Protein AF-A0A9E2G3Q0-F1 (afdb_monomer)

Solvent-accessible surface area (backbone atoms only — not comparable to full-atom values): 6220 Å² total; per-residue (Å²): 138,82,69,98,74,57,78,87,73,59,76,51,72,70,56,53,54,53,48,49,55,47,36,68,29,88,58,84,44,74,43,59,49,95,86,31,49,79,75,45,66,28,56,44,34,56,52,50,50,50,58,64,51,72,45,85,94,62,98,67,79,80,83,87,66,69,40,58,59,70,70,55,87,93,57,78,64,59,68,67,62,40,52,55,48,12,50,52,43,17,50,53,47,46,50,60,63,72,77,109

Radius of gyration: 18.1 Å; Cα contacts (8 Å, |Δi|>4): 81; chains: 1; bounding box: 50×30×45 Å

Foldseek 3Di:
DDDPPPPVPPDPPVVVVVLVCQQPPCDWDFDADQQFHTPDTHPNVVVVQVVVQPDPDDPDHDDDFWFAFDDDPVDDDPPVVRVVRRVVRSVVRVVVVVVD

Mean predicted aligned error: 9.67 Å

Structure (mmCIF, N/CA/C/O backbone):
data_AF-A0A9E2G3Q0-F1
#
_entry.id   AF-A0A9E2G3Q0-F1
#
loop_
_atom_site.group_PDB
_atom_site.id
_atom_site.type_symbol
_atom_site.label_atom_id
_atom_site.label_alt_id
_atom_site.label_comp_id
_atom_site.label_asym_id
_atom_site.label_entity_id
_atom_site.label_seq_id
_atom_site.pdbx_PDB_ins_code
_atom_site.Cartn_x
_atom_site.Cartn_y
_atom_site.Cartn_z
_atom_site.occupancy
_atom_site.B_iso_or_equiv
_atom_site.auth_seq_id
_atom_site.auth_comp_id
_atom_site.auth_asym_id
_atom_site.auth_atom_id
_atom_site.pdbx_PDB_model_num
ATOM 1 N N . MET A 1 1 ? 34.788 -11.915 8.431 1.00 40.12 1 MET A N 1
ATOM 2 C CA . MET A 1 1 ? 34.148 -11.455 9.679 1.00 40.12 1 MET A CA 1
ATOM 3 C C . MET A 1 1 ? 34.536 -9.992 9.845 1.00 40.12 1 MET A C 1
ATOM 5 O O . MET A 1 1 ? 35.652 -9.715 10.252 1.00 40.12 1 MET A O 1
ATOM 9 N N . THR A 1 2 ? 33.717 -9.077 9.329 1.00 46.53 2 THR A N 1
ATOM 10 C CA . THR A 1 2 ? 34.006 -7.634 9.231 1.00 46.53 2 THR A CA 1
ATOM 11 C C . THR A 1 2 ? 33.724 -6.930 10.566 1.00 46.53 2 THR A C 1
ATOM 13 O O . THR A 1 2 ? 32.730 -7.237 11.220 1.00 46.53 2 THR A O 1
ATOM 16 N N . ASP A 1 3 ? 34.628 -6.039 10.993 1.00 44.28 3 ASP A N 1
ATOM 17 C CA . ASP A 1 3 ? 34.585 -5.323 12.281 1.00 44.28 3 ASP A CA 1
ATOM 18 C C . ASP A 1 3 ? 33.399 -4.329 12.322 1.00 44.28 3 ASP A C 1
ATOM 20 O O . ASP A 1 3 ? 33.299 -3.476 11.438 1.00 44.28 3 ASP A O 1
ATOM 24 N N . PRO A 1 4 ? 32.519 -4.375 13.341 1.00 51.75 4 PRO A N 1
ATOM 25 C CA . PRO A 1 4 ? 31.403 -3.435 13.506 1.00 51.75 4 PRO A CA 1
ATOM 26 C C . PRO A 1 4 ? 31.822 -1.974 13.792 1.00 51.75 4 PRO A C 1
ATOM 28 O O . PRO A 1 4 ? 30.956 -1.126 14.007 1.00 51.75 4 PRO A O 1
ATOM 31 N N . ARG A 1 5 ? 33.126 -1.655 13.812 1.00 54.88 5 ARG A N 1
ATOM 32 C CA . ARG A 1 5 ? 33.688 -0.313 14.064 1.00 54.88 5 ARG A CA 1
ATOM 33 C C . ARG A 1 5 ? 34.399 0.311 12.861 1.00 54.88 5 ARG A C 1
ATOM 35 O O . ARG A 1 5 ? 35.094 1.309 13.046 1.00 54.88 5 ARG A O 1
ATOM 42 N N . ASP A 1 6 ? 34.228 -0.227 11.654 1.00 52.88 6 ASP A N 1
ATOM 43 C CA . ASP A 1 6 ? 34.779 0.378 10.436 1.00 52.88 6 ASP A CA 1
ATOM 44 C C . ASP A 1 6 ? 34.232 1.817 10.227 1.00 52.88 6 ASP A C 1
ATOM 46 O O . ASP A 1 6 ? 33.028 2.006 10.012 1.00 52.88 6 ASP A O 1
ATOM 50 N N . PRO A 1 7 ? 35.081 2.864 10.295 1.00 47.91 7 PRO A N 1
ATOM 51 C CA . PRO A 1 7 ? 34.655 4.252 10.140 1.00 47.91 7 PRO A CA 1
ATOM 52 C C . PRO A 1 7 ? 34.225 4.612 8.707 1.00 47.91 7 PRO A C 1
ATOM 54 O O . PRO A 1 7 ? 33.631 5.678 8.526 1.00 47.91 7 PRO A O 1
ATOM 57 N N . SER A 1 8 ? 34.451 3.738 7.717 1.00 54.50 8 SER A N 1
ATOM 58 C CA . SER A 1 8 ? 33.945 3.888 6.342 1.00 54.50 8 SER A CA 1
ATOM 59 C C . SER A 1 8 ? 32.450 3.553 6.193 1.00 54.50 8 SER A C 1
ATOM 61 O O . SER A 1 8 ? 31.836 3.927 5.196 1.00 54.50 8 SER A O 1
ATOM 63 N N . ALA A 1 9 ? 31.827 2.943 7.210 1.00 51.22 9 ALA A N 1
ATOM 64 C CA . ALA A 1 9 ? 30.408 2.569 7.219 1.00 51.22 9 ALA A CA 1
ATOM 65 C C . ALA A 1 9 ? 29.490 3.612 7.887 1.00 51.22 9 AL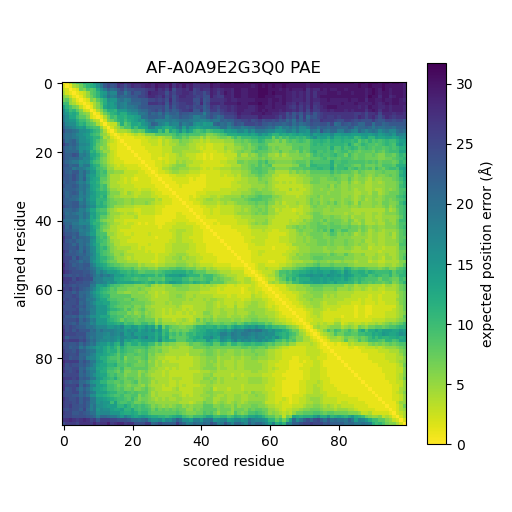A A C 1
ATOM 67 O O . ALA A 1 9 ? 28.338 3.319 8.210 1.00 51.22 9 ALA A O 1
ATOM 68 N N . ARG A 1 10 ? 29.973 4.836 8.140 1.00 49.03 10 ARG A N 1
ATOM 69 C CA . ARG A 1 10 ? 29.125 5.907 8.684 1.00 49.03 10 ARG A CA 1
ATOM 70 C C . ARG A 1 10 ? 28.285 6.494 7.547 1.00 49.03 10 ARG A C 1
ATOM 72 O O . ARG A 1 10 ? 28.863 7.182 6.705 1.00 49.03 10 ARG A O 1
ATOM 79 N N . PRO A 1 11 ? 26.950 6.308 7.516 1.00 51.78 11 PRO A N 1
ATOM 80 C CA . PRO A 1 11 ? 26.126 7.003 6.540 1.00 51.78 11 PRO A CA 1
ATOM 81 C C . PRO A 1 11 ? 26.375 8.507 6.695 1.00 51.78 11 PRO A C 1
ATOM 83 O O . PRO A 1 11 ? 26.325 9.056 7.809 1.00 51.78 11 PRO A O 1
ATOM 86 N N . GLY A 1 12 ? 26.736 9.147 5.579 1.00 51.53 12 GLY A N 1
ATOM 87 C CA . GLY A 1 12 ? 27.049 10.571 5.526 1.00 51.53 12 GLY A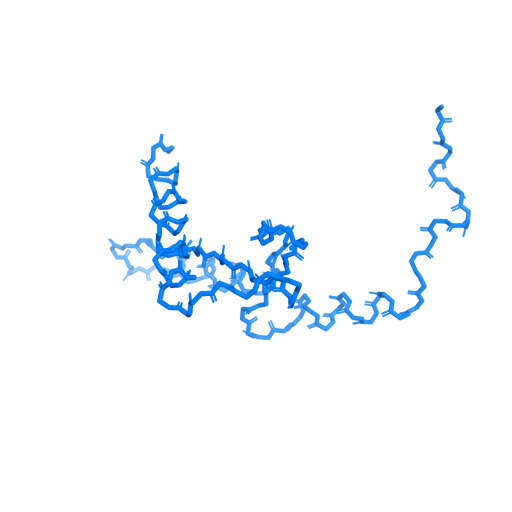 CA 1
ATOM 88 C C . GLY A 1 12 ? 25.926 11.402 6.148 1.00 51.53 12 GLY A C 1
ATOM 89 O O . GLY A 1 12 ? 24.775 10.970 6.209 1.00 51.53 12 GLY A O 1
ATOM 90 N N . LEU A 1 13 ? 26.249 12.605 6.625 1.00 56.44 13 LEU A N 1
ATOM 91 C CA . LEU A 1 13 ? 25.299 13.500 7.304 1.00 56.44 13 LEU A CA 1
ATOM 92 C C . LEU A 1 13 ? 23.985 13.688 6.508 1.00 56.44 13 LEU A C 1
ATOM 94 O O . LEU A 1 13 ? 22.909 13.759 7.095 1.00 56.44 13 LEU A O 1
ATOM 98 N N . SER A 1 14 ? 24.085 13.667 5.173 1.00 60.03 14 SER A N 1
ATOM 99 C CA . SER A 1 14 ? 22.963 13.722 4.226 1.00 60.03 14 SER A CA 1
ATOM 100 C C . SER A 1 14 ? 21.962 12.571 4.402 1.00 60.03 14 SER A C 1
ATOM 102 O O . SER A 1 14 ? 20.756 12.799 4.458 1.00 60.03 14 SER A O 1
ATOM 104 N N . CYS A 1 15 ? 22.444 11.340 4.592 1.00 65.06 15 CYS A N 1
ATOM 105 C CA . CYS A 1 15 ? 21.583 10.182 4.823 1.00 65.06 15 CYS A CA 1
ATOM 106 C C . CYS A 1 15 ? 20.868 10.259 6.178 1.00 65.06 15 CYS A C 1
ATOM 108 O O . CYS A 1 15 ? 19.732 9.812 6.286 1.00 65.06 15 CYS A O 1
ATOM 110 N N . ARG A 1 16 ? 21.493 10.849 7.209 1.00 75.00 16 ARG A N 1
ATOM 111 C CA . ARG A 1 16 ? 20.861 10.974 8.535 1.00 75.00 16 ARG A CA 1
ATOM 112 C C . ARG A 1 16 ? 19.705 11.963 8.536 1.00 75.00 16 ARG A C 1
ATOM 114 O O . ARG A 1 16 ? 18.659 11.651 9.093 1.00 75.00 16 ARG A O 1
ATOM 121 N N . ILE A 1 17 ? 19.886 13.122 7.902 1.00 82.94 17 ILE A N 1
ATOM 122 C CA . ILE A 1 17 ? 18.837 14.146 7.823 1.00 82.94 17 ILE A CA 1
ATOM 123 C C . ILE A 1 17 ? 17.651 13.618 7.012 1.00 82.94 17 ILE A C 1
ATOM 125 O O . ILE A 1 17 ? 16.516 13.710 7.469 1.00 82.94 17 ILE A O 1
ATOM 129 N N . LEU A 1 18 ? 17.905 13.001 5.851 1.00 82.56 18 LEU A N 1
ATOM 130 C CA . LEU A 1 18 ? 16.841 12.406 5.038 1.00 82.56 18 LEU A CA 1
ATOM 131 C C . LEU A 1 18 ? 16.094 11.302 5.790 1.00 82.56 18 LEU A C 1
ATOM 133 O O . LEU A 1 18 ? 14.866 11.284 5.769 1.00 82.56 18 LEU A O 1
ATOM 137 N N . ASN A 1 19 ? 16.813 10.430 6.504 1.00 87.31 19 ASN A N 1
ATOM 138 C CA . ASN A 1 19 ? 16.177 9.392 7.307 1.00 87.31 19 ASN A CA 1
ATOM 139 C C . ASN A 1 19 ? 15.291 9.995 8.404 1.00 87.31 19 ASN A C 1
ATOM 141 O O . ASN A 1 19 ? 14.157 9.572 8.572 1.00 87.31 19 ASN A O 1
ATOM 145 N N . GLN A 1 20 ? 15.762 11.026 9.110 1.00 87.31 20 GLN A N 1
ATOM 146 C CA . GLN A 1 20 ? 14.953 11.704 10.123 1.00 87.31 20 GLN A CA 1
ATOM 147 C C . GLN A 1 20 ? 13.686 12.333 9.522 1.00 87.31 20 GLN A C 1
ATOM 149 O O . GLN A 1 20 ? 12.603 12.147 10.072 1.00 87.31 20 GLN A O 1
ATOM 154 N N . ILE A 1 21 ? 13.803 13.027 8.383 1.00 88.12 21 ILE A N 1
ATOM 155 C CA . ILE A 1 21 ? 12.655 13.637 7.695 1.00 88.12 21 ILE A CA 1
ATOM 156 C C . ILE A 1 21 ? 11.628 12.572 7.312 1.00 88.12 21 ILE A C 1
ATOM 158 O O . ILE A 1 21 ? 10.437 12.791 7.516 1.00 88.12 21 ILE A O 1
ATOM 162 N N . ILE A 1 22 ? 12.073 11.429 6.782 1.00 88.81 22 ILE A N 1
ATOM 163 C CA . ILE A 1 22 ? 11.188 10.314 6.426 1.00 88.81 22 ILE A CA 1
ATOM 164 C C . ILE A 1 22 ? 10.476 9.794 7.677 1.00 88.81 22 ILE A C 1
ATOM 166 O O . ILE A 1 22 ? 9.247 9.720 7.712 1.00 88.81 22 ILE A O 1
ATOM 170 N N . GLU A 1 23 ? 11.240 9.490 8.724 1.00 91.56 23 GLU A N 1
ATOM 171 C CA . GLU A 1 23 ? 10.738 8.850 9.939 1.00 91.56 23 GLU A CA 1
ATOM 172 C C . GLU A 1 23 ? 9.768 9.729 10.732 1.00 91.56 23 GLU A C 1
ATOM 174 O O . GLU A 1 23 ? 8.814 9.224 11.328 1.00 91.56 23 GLU A O 1
ATOM 179 N N . GLU A 1 24 ? 9.985 11.043 10.734 1.00 88.88 24 GLU A N 1
ATOM 180 C CA . GLU A 1 24 ? 9.162 12.012 11.459 1.00 88.88 24 GLU A CA 1
ATOM 181 C C . GLU A 1 24 ? 8.021 12.592 10.612 1.00 88.88 24 GLU A C 1
ATOM 183 O O . GLU A 1 24 ? 7.198 13.344 11.147 1.00 88.88 24 GLU A O 1
ATOM 188 N N . ASN A 1 25 ? 7.924 12.223 9.328 1.00 88.56 25 ASN A N 1
ATOM 189 C CA . ASN A 1 25 ? 6.898 12.747 8.435 1.00 88.56 25 ASN A CA 1
ATOM 190 C C . ASN A 1 25 ? 5.487 12.333 8.900 1.00 88.56 25 ASN A C 1
ATOM 192 O O . ASN A 1 25 ? 5.255 11.157 9.195 1.00 88.56 25 ASN A O 1
ATOM 196 N N . PRO A 1 26 ? 4.525 13.268 9.008 1.00 86.69 26 PRO A N 1
ATOM 197 C CA . PRO A 1 26 ? 3.147 12.929 9.363 1.00 86.69 26 PRO A CA 1
ATOM 198 C C . PRO A 1 26 ? 2.410 12.123 8.281 1.00 86.69 26 PRO A C 1
ATOM 200 O O . PRO A 1 26 ? 1.411 11.475 8.600 1.00 86.69 26 PRO A O 1
ATOM 203 N N . GLU A 1 27 ? 2.874 12.161 7.034 1.00 87.62 27 GLU A N 1
ATOM 204 C CA . GLU A 1 27 ? 2.335 11.398 5.911 1.00 87.62 27 GLU A CA 1
ATOM 205 C C . GLU A 1 27 ? 2.924 9.981 5.857 1.00 87.62 27 GLU A C 1
ATOM 207 O O . GLU A 1 27 ? 3.976 9.685 6.431 1.00 87.62 27 GLU A O 1
ATOM 212 N N . CYS A 1 28 ? 2.219 9.086 5.162 1.00 89.12 28 CYS A N 1
ATOM 213 C CA . CYS A 1 28 ? 2.718 7.745 4.880 1.00 89.12 28 CYS A CA 1
ATOM 214 C C . CYS A 1 28 ? 3.785 7.834 3.790 1.00 89.12 28 CYS A C 1
ATOM 216 O O . CYS A 1 28 ? 3.459 8.057 2.623 1.00 89.12 28 CYS A O 1
ATOM 218 N N . ILE A 1 29 ? 5.045 7.638 4.169 1.00 90.44 29 ILE A N 1
ATOM 219 C CA . ILE A 1 29 ? 6.152 7.521 3.226 1.00 90.44 29 ILE A CA 1
ATOM 220 C C . ILE A 1 29 ? 6.500 6.050 3.083 1.00 90.44 29 ILE A C 1
ATOM 222 O O . ILE A 1 29 ? 6.776 5.356 4.064 1.00 90.44 29 ILE A O 1
ATOM 226 N N . VAL A 1 30 ? 6.521 5.598 1.834 1.00 90.81 30 VAL A N 1
ATOM 227 C CA . VAL A 1 30 ? 6.906 4.243 1.459 1.00 90.81 30 VAL A CA 1
ATOM 228 C C . VAL A 1 30 ? 8.149 4.329 0.592 1.00 90.81 30 VAL A C 1
ATOM 230 O O . VAL A 1 30 ? 8.154 5.025 -0.421 1.00 90.81 30 VAL A O 1
ATOM 233 N N . VAL A 1 31 ? 9.200 3.620 0.988 1.00 89.44 31 VAL A N 1
ATOM 234 C CA . VAL A 1 31 ? 10.424 3.493 0.196 1.00 89.44 31 VAL A CA 1
ATOM 235 C C . VAL A 1 31 ? 10.406 2.137 -0.485 1.00 89.44 31 VAL A C 1
ATOM 237 O O . VAL A 1 31 ? 10.125 1.113 0.150 1.00 89.44 31 VAL A O 1
ATOM 240 N N . THR A 1 32 ? 10.724 2.130 -1.775 1.00 89.25 32 THR A N 1
ATOM 241 C CA . THR A 1 32 ? 10.816 0.913 -2.575 1.00 89.25 32 THR A CA 1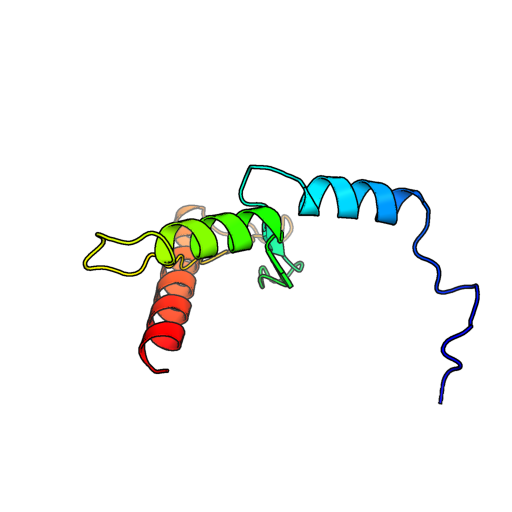
ATOM 242 C C . THR A 1 32 ? 12.220 0.708 -3.110 1.00 89.25 32 THR A C 1
ATOM 244 O O . THR A 1 32 ? 12.977 1.661 -3.290 1.00 89.25 32 THR A O 1
ATOM 247 N N . ASP A 1 33 ? 12.555 -0.543 -3.401 1.00 86.56 33 ASP A N 1
ATOM 248 C CA . ASP A 1 33 ? 13.667 -0.846 -4.295 1.00 86.56 33 ASP A CA 1
ATOM 249 C C . ASP A 1 33 ? 13.277 -0.570 -5.771 1.00 86.56 33 ASP A C 1
ATOM 251 O O . ASP A 1 33 ? 12.106 -0.298 -6.072 1.00 86.56 33 ASP A O 1
ATOM 255 N N . PRO A 1 34 ? 14.230 -0.639 -6.720 1.00 83.81 34 PRO A N 1
ATOM 256 C CA . PRO A 1 34 ? 13.939 -0.480 -8.148 1.00 83.81 34 PRO A CA 1
ATOM 257 C C . PRO A 1 34 ? 12.996 -1.542 -8.740 1.00 83.81 34 PRO A C 1
ATOM 259 O O . PRO A 1 34 ? 12.390 -1.301 -9.781 1.00 83.81 34 PRO A O 1
ATOM 262 N N . ALA A 1 35 ? 12.848 -2.705 -8.096 1.00 81.69 35 ALA A N 1
ATOM 263 C CA . ALA A 1 35 ? 11.894 -3.740 -8.500 1.00 81.69 35 ALA A CA 1
ATOM 264 C C . ALA A 1 35 ? 10.455 -3.443 -8.013 1.00 81.69 35 ALA A C 1
ATOM 266 O O . ALA A 1 35 ? 9.501 -4.154 -8.364 1.00 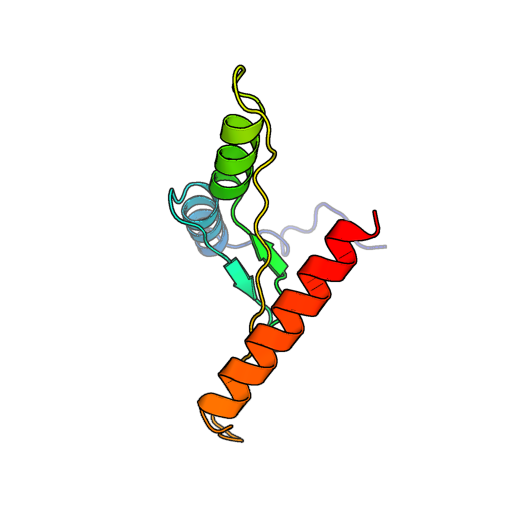81.69 35 ALA A O 1
ATOM 267 N N . GLY A 1 36 ? 10.280 -2.379 -7.222 1.00 80.94 36 GLY A N 1
ATOM 268 C CA . GLY A 1 36 ? 9.008 -1.959 -6.647 1.00 80.94 36 GLY A CA 1
ATOM 269 C C . GLY A 1 36 ? 8.626 -2.717 -5.377 1.00 80.94 36 GLY A C 1
ATOM 270 O O . GLY A 1 36 ? 7.468 -2.642 -4.959 1.00 80.94 36 GLY A O 1
ATOM 271 N N . ALA A 1 37 ? 9.551 -3.458 -4.760 1.00 83.38 37 ALA A N 1
ATOM 272 C CA . ALA A 1 37 ? 9.318 -4.059 -3.455 1.00 83.38 37 ALA A CA 1
ATOM 273 C C . ALA A 1 37 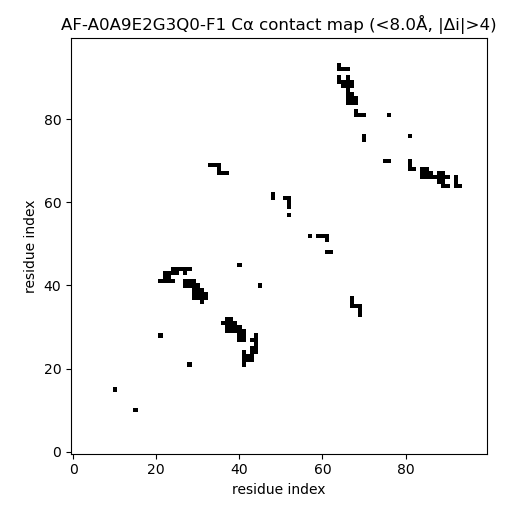? 9.398 -2.981 -2.370 1.00 83.38 37 ALA A C 1
ATOM 275 O O . ALA A 1 37 ? 10.324 -2.172 -2.351 1.00 83.38 37 ALA A O 1
ATOM 276 N N . ILE A 1 38 ? 8.430 -2.975 -1.452 1.00 86.94 38 ILE A N 1
ATOM 277 C CA . ILE A 1 38 ? 8.448 -2.079 -0.291 1.00 86.94 38 ILE A CA 1
ATOM 278 C C . ILE A 1 38 ? 9.567 -2.531 0.644 1.00 86.94 38 ILE A C 1
ATOM 280 O O . ILE A 1 38 ? 9.510 -3.636 1.182 1.00 86.94 38 IL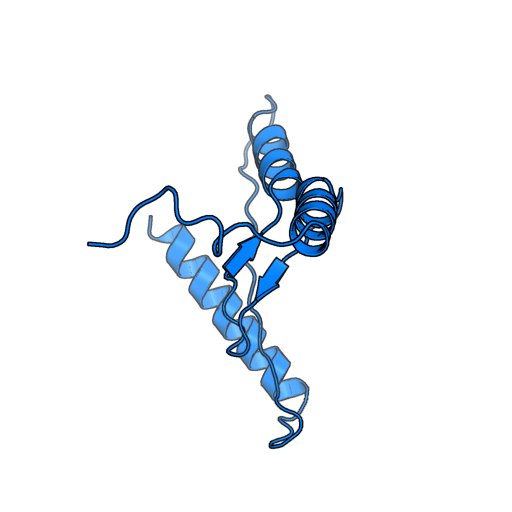E A O 1
ATOM 284 N N . VAL A 1 39 ? 10.550 -1.662 0.860 1.00 89.75 39 VAL A N 1
ATOM 285 C CA . VAL A 1 39 ? 11.679 -1.920 1.767 1.00 89.75 39 VAL A CA 1
ATOM 286 C C . VAL A 1 39 ? 11.530 -1.188 3.094 1.00 89.75 39 VAL A C 1
ATOM 288 O O . VAL A 1 39 ? 12.126 -1.599 4.086 1.00 89.75 39 VAL A O 1
ATOM 291 N N . HIS A 1 40 ? 10.727 -0.122 3.135 1.00 88.88 40 HIS A N 1
ATOM 292 C CA . HIS A 1 40 ? 10.509 0.649 4.351 1.00 88.88 40 HIS A CA 1
ATOM 293 C C . HIS A 1 40 ? 9.182 1.418 4.311 1.00 88.88 40 HIS A C 1
ATOM 295 O O . HIS A 1 40 ? 8.764 1.910 3.261 1.00 88.88 40 HIS A O 1
ATOM 301 N N . VAL A 1 41 ? 8.545 1.532 5.474 1.00 89.62 41 VAL A N 1
ATOM 302 C CA . VAL A 1 41 ? 7.420 2.430 5.746 1.00 89.62 41 VAL A CA 1
ATOM 303 C C . VAL A 1 41 ? 7.808 3.242 6.972 1.00 89.62 41 VAL A C 1
ATOM 305 O O . VAL A 1 41 ? 8.297 2.670 7.945 1.00 89.62 41 VAL A O 1
ATOM 308 N N . ASN A 1 42 ? 7.617 4.559 6.926 1.00 93.88 42 ASN A N 1
ATOM 309 C CA . ASN A 1 42 ? 8.069 5.422 8.008 1.00 93.88 42 ASN A CA 1
ATOM 310 C C . ASN A 1 42 ? 7.374 5.111 9.341 1.00 93.88 42 ASN A C 1
ATOM 312 O O . ASN A 1 42 ? 6.151 4.935 9.421 1.00 93.88 42 ASN A O 1
ATOM 316 N N . ARG A 1 43 ? 8.151 5.132 10.426 1.00 91.19 43 ARG A N 1
ATOM 317 C CA . ARG A 1 43 ? 7.695 4.769 11.772 1.00 91.19 43 ARG A CA 1
ATOM 318 C C . ARG A 1 43 ? 6.485 5.577 12.224 1.00 91.19 43 ARG A C 1
ATOM 320 O O . ARG A 1 43 ? 5.564 5.024 12.826 1.00 91.19 43 ARG A O 1
ATOM 327 N N . ARG A 1 44 ? 6.451 6.886 11.950 1.00 91.75 44 ARG A N 1
ATOM 328 C CA . ARG A 1 44 ? 5.359 7.755 12.419 1.00 91.75 44 ARG A CA 1
ATOM 329 C C . ARG A 1 44 ? 3.993 7.322 11.890 1.00 91.75 44 ARG A C 1
ATOM 331 O O . ARG A 1 44 ? 3.010 7.402 12.635 1.00 91.75 44 ARG A O 1
ATOM 338 N N . PHE A 1 45 ? 3.931 6.828 10.656 1.00 91.00 45 PHE A N 1
ATOM 339 C CA . PHE A 1 45 ? 2.705 6.284 10.086 1.00 91.00 45 PHE A CA 1
ATOM 340 C C . PHE A 1 45 ? 2.274 4.986 10.786 1.00 91.00 45 PHE A C 1
ATOM 342 O O . PHE A 1 45 ? 1.114 4.852 11.193 1.00 91.00 45 PHE A O 1
ATOM 349 N N . GLU A 1 46 ? 3.204 4.057 11.017 1.00 90.31 46 GLU A N 1
ATOM 350 C CA . GLU A 1 46 ? 2.919 2.803 11.729 1.00 90.31 46 GLU A CA 1
ATOM 351 C C . GLU A 1 46 ? 2.409 3.056 13.157 1.00 90.31 46 GLU A C 1
ATOM 353 O O . GLU A 1 46 ? 1.411 2.477 13.599 1.00 90.31 46 GLU A O 1
ATOM 358 N N . GLU A 1 47 ? 3.033 3.996 13.869 1.00 92.44 47 GLU A N 1
ATOM 359 C CA . GLU A 1 47 ? 2.606 4.421 15.202 1.00 92.44 47 GLU A CA 1
ATOM 360 C C . GLU A 1 47 ? 1.221 5.078 15.195 1.00 92.44 47 GLU A C 1
ATOM 362 O O . GLU A 1 47 ? 0.493 4.999 16.189 1.00 92.44 47 GLU A O 1
ATOM 367 N N . ALA A 1 48 ? 0.838 5.755 14.110 1.00 91.31 48 ALA A N 1
ATOM 368 C CA . ALA A 1 48 ? -0.493 6.334 13.968 1.00 91.31 48 ALA A CA 1
ATOM 369 C C . ALA A 1 48 ? -1.568 5.245 13.837 1.00 91.31 48 ALA A C 1
ATOM 371 O O . ALA A 1 48 ? -2.599 5.338 14.510 1.00 91.31 48 ALA A O 1
ATOM 372 N N . ILE A 1 49 ? -1.316 4.191 13.050 1.00 91.25 49 ILE A N 1
ATOM 373 C CA . ILE A 1 49 ? -2.212 3.026 12.960 1.00 91.25 49 ILE A CA 1
ATOM 374 C C . ILE A 1 49 ? -2.323 2.341 14.323 1.00 91.25 49 ILE A C 1
ATOM 376 O O . ILE A 1 49 ? -3.437 2.130 14.804 1.00 91.25 49 ILE A O 1
ATOM 380 N N . ARG A 1 50 ? -1.189 2.057 14.979 1.00 91.94 50 ARG A N 1
ATOM 381 C CA . ARG A 1 50 ? -1.164 1.407 16.299 1.00 91.94 50 ARG A CA 1
ATOM 382 C C . ARG A 1 50 ? -1.979 2.193 17.327 1.00 91.94 50 ARG A C 1
ATOM 384 O O . ARG A 1 50 ? -2.951 1.672 17.860 1.00 91.94 50 ARG A O 1
ATOM 391 N N . ARG A 1 51 ? -1.696 3.491 17.495 1.00 91.75 51 ARG A N 1
ATOM 392 C CA . ARG A 1 51 ? -2.445 4.368 18.419 1.00 91.75 51 ARG A CA 1
ATOM 393 C C . ARG A 1 51 ? -3.944 4.423 18.120 1.00 91.75 51 ARG A C 1
ATOM 395 O O . ARG A 1 51 ? -4.747 4.621 19.028 1.00 91.75 51 ARG A O 1
ATOM 402 N N . ARG A 1 52 ? -4.339 4.303 16.849 1.00 91.56 52 ARG A N 1
ATOM 403 C CA . ARG A 1 52 ? -5.753 4.280 16.446 1.00 91.56 52 ARG A CA 1
ATOM 404 C C . ARG A 1 52 ? -6.442 2.948 16.727 1.00 91.56 52 ARG A C 1
ATOM 406 O O . ARG A 1 52 ? -7.666 2.966 16.866 1.00 91.56 52 ARG A O 1
ATOM 413 N N . ASN A 1 53 ? -5.693 1.853 16.787 1.00 93.81 53 ASN A N 1
ATOM 414 C CA . ASN A 1 53 ? -6.185 0.531 17.170 1.00 93.81 53 ASN A CA 1
ATOM 415 C C . ASN A 1 53 ? -6.222 0.351 18.694 1.00 93.81 53 ASN A C 1
ATOM 417 O O . ASN A 1 53 ? -7.138 -0.292 19.187 1.00 93.81 53 ASN A O 1
ATOM 421 N N . ASP A 1 54 ? -5.308 0.983 19.434 1.00 93.00 54 ASP A N 1
ATOM 422 C CA . ASP A 1 54 ? -5.253 0.910 20.905 1.00 93.00 54 ASP A CA 1
ATOM 423 C C . ASP A 1 54 ? -6.336 1.755 21.607 1.00 93.00 54 ASP A C 1
ATOM 425 O O . ASP A 1 54 ? -6.498 1.689 22.826 1.00 93.00 54 ASP A O 1
ATOM 429 N N . ARG A 1 55 ? -7.075 2.596 20.868 1.00 91.56 55 ARG A N 1
ATOM 430 C CA . ARG A 1 55 ? -8.138 3.429 21.448 1.00 91.56 55 ARG A CA 1
ATOM 431 C C . ARG A 1 55 ? -9.361 2.575 21.822 1.00 91.56 55 ARG A C 1
ATOM 433 O O . ARG A 1 55 ? -9.914 1.927 20.933 1.00 91.56 55 ARG A O 1
ATOM 440 N N . PRO A 1 56 ? -9.844 2.642 23.078 1.00 88.88 56 PRO A N 1
ATOM 441 C CA . PRO A 1 56 ? -11.038 1.917 23.500 1.00 88.88 56 PRO A CA 1
ATOM 442 C C . PRO A 1 56 ? -12.295 2.418 22.773 1.00 88.88 56 PRO A C 1
ATOM 444 O O . PRO A 1 56 ? -12.372 3.580 22.370 1.00 88.88 56 PRO A O 1
ATOM 447 N N . GLY A 1 57 ? -13.287 1.534 22.625 1.00 89.25 57 GLY A N 1
ATOM 448 C CA . 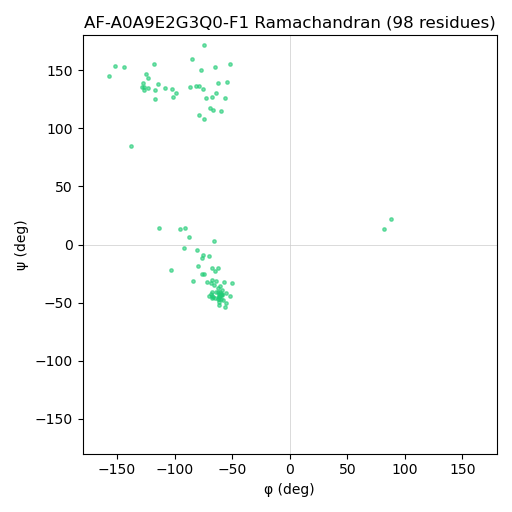GLY A 1 57 ? -14.569 1.848 21.981 1.00 89.25 57 GLY A CA 1
ATOM 449 C C . GLY A 1 57 ? -14.601 1.653 20.461 1.00 89.25 57 GLY A C 1
ATOM 450 O O . GLY A 1 57 ? -15.420 2.277 19.791 1.00 89.25 57 GLY A O 1
ATOM 451 N N . ARG A 1 58 ? -13.711 0.827 19.894 1.00 81.25 58 ARG A N 1
ATOM 452 C CA . ARG A 1 58 ? -13.783 0.404 18.487 1.00 81.25 58 ARG A CA 1
ATOM 453 C C . ARG A 1 58 ? -13.992 -1.098 18.380 1.00 81.25 58 ARG A C 1
ATOM 455 O O . ARG A 1 58 ? -13.229 -1.866 18.952 1.00 81.25 58 ARG A O 1
ATOM 462 N N . ASP A 1 59 ? -14.934 -1.483 17.529 1.00 90.56 59 ASP A N 1
ATOM 463 C CA . ASP A 1 59 ? -15.269 -2.887 17.260 1.00 90.56 59 ASP A CA 1
ATOM 464 C C . ASP A 1 59 ? -14.470 -3.478 16.082 1.00 90.56 59 ASP A C 1
ATOM 466 O O . ASP A 1 59 ? -14.829 -4.513 15.525 1.00 90.56 59 ASP A O 1
ATOM 470 N N . TYR A 1 60 ? -13.405 -2.799 15.638 1.00 87.31 60 TYR A N 1
ATOM 471 C CA . TYR A 1 60 ? -12.609 -3.212 14.483 1.00 87.31 60 TYR A CA 1
ATOM 472 C C . TYR A 1 60 ? -11.151 -2.746 14.560 1.00 87.31 60 TYR A C 1
ATOM 474 O O . TYR A 1 60 ? -10.830 -1.701 15.128 1.00 87.31 60 TYR A O 1
ATOM 482 N N . THR A 1 61 ? -10.270 -3.499 13.897 1.00 90.50 61 THR A N 1
ATOM 483 C CA . THR A 1 61 ? -8.845 -3.181 13.737 1.00 90.50 61 THR A CA 1
ATOM 484 C C . THR A 1 61 ? -8.583 -2.548 12.372 1.00 90.50 61 THR A C 1
ATOM 486 O O . THR A 1 61 ? -8.977 -3.080 11.333 1.00 90.50 61 THR A O 1
ATOM 489 N N . LEU A 1 62 ? -7.870 -1.424 12.352 1.00 90.69 62 LEU A N 1
ATOM 490 C CA . LEU A 1 62 ? -7.355 -0.823 11.128 1.00 90.69 62 LEU A CA 1
ATOM 491 C C . LEU A 1 62 ? -6.094 -1.545 10.659 1.00 90.69 62 LEU A C 1
ATOM 493 O O . LEU A 1 62 ? -5.170 -1.795 11.433 1.00 90.69 62 LEU A O 1
ATOM 497 N N . SER A 1 63 ? -6.030 -1.802 9.358 1.00 88.12 63 SER A N 1
ATOM 498 C CA . SER A 1 63 ? -4.826 -2.269 8.678 1.00 88.12 63 SER A CA 1
ATOM 499 C C . SER A 1 63 ? -4.754 -1.664 7.278 1.00 88.12 63 SER A C 1
ATOM 501 O O . SER A 1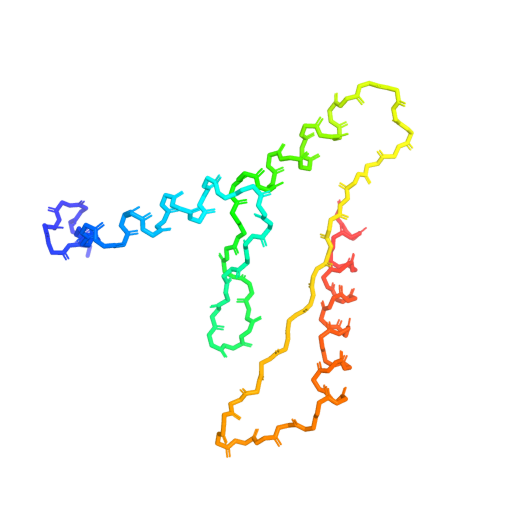 63 ? -5.782 -1.343 6.681 1.00 88.12 63 SER A O 1
ATOM 503 N N . LEU A 1 64 ? -3.537 -1.514 6.753 1.00 86.69 64 LEU A N 1
ATOM 504 C CA . LEU A 1 64 ? -3.287 -1.067 5.384 1.00 86.69 64 LEU A CA 1
ATOM 505 C C . LEU A 1 64 ? -2.629 -2.193 4.581 1.00 86.69 64 LEU A C 1
ATOM 507 O O . LEU A 1 64 ? -1.738 -2.890 5.075 1.00 86.69 64 LEU A O 1
ATOM 511 N N . SER A 1 65 ? -3.061 -2.375 3.337 1.00 88.12 65 SER A N 1
ATOM 512 C CA . SER A 1 65 ? -2.384 -3.210 2.340 1.00 88.12 65 SER A CA 1
ATOM 513 C C . SER A 1 65 ? -2.092 -2.344 1.126 1.00 88.12 65 SER A C 1
ATOM 515 O O . SER A 1 65 ? -2.961 -1.593 0.700 1.00 88.12 65 SER A O 1
ATOM 517 N N . LEU A 1 66 ? -0.875 -2.443 0.606 1.00 88.94 66 LEU A N 1
ATOM 518 C CA . LEU A 1 66 ? -0.398 -1.664 -0.530 1.00 88.94 66 LEU A CA 1
ATOM 519 C C . LEU A 1 66 ? 0.104 -2.622 -1.603 1.00 88.94 66 LEU A C 1
ATOM 521 O O . LEU A 1 66 ? 0.650 -3.681 -1.280 1.00 88.94 66 LEU A O 1
ATOM 525 N N . GLY A 1 67 ? -0.071 -2.239 -2.859 1.00 89.25 67 GLY A N 1
ATOM 526 C CA . GLY A 1 67 ? 0.568 -2.864 -4.005 1.00 89.25 67 GLY A CA 1
ATOM 527 C C . GLY A 1 67 ? 1.231 -1.780 -4.838 1.00 89.25 67 GLY A C 1
ATOM 528 O O . GLY A 1 67 ? 0.664 -0.707 -5.020 1.00 89.25 67 GLY A O 1
ATOM 529 N N . ILE A 1 68 ? 2.463 -2.034 -5.267 1.00 90.88 68 ILE A N 1
ATOM 530 C CA . ILE A 1 68 ? 3.264 -1.074 -6.024 1.00 90.88 68 ILE A CA 1
ATOM 531 C C . ILE A 1 68 ? 3.735 -1.757 -7.295 1.00 90.88 68 ILE A C 1
ATOM 533 O O . ILE A 1 68 ? 4.206 -2.893 -7.249 1.00 90.88 68 ILE A O 1
ATOM 537 N N . SER A 1 69 ? 3.631 -1.055 -8.414 1.00 90.75 69 SER A N 1
ATOM 538 C CA . SER A 1 69 ? 4.197 -1.422 -9.709 1.00 90.75 69 SER A CA 1
ATOM 539 C C . SER A 1 69 ? 5.105 -0.294 -10.184 1.00 90.75 69 SER A C 1
ATOM 541 O O . SER A 1 69 ? 4.780 0.877 -9.992 1.00 90.75 69 SER A O 1
ATOM 543 N N . VAL A 1 70 ? 6.209 -0.636 -10.839 1.00 87.75 70 VAL A N 1
ATOM 544 C CA . VAL A 1 70 ? 7.173 0.333 -11.371 1.00 87.75 70 VAL A CA 1
ATOM 545 C C . VAL A 1 70 ? 7.401 0.010 -12.844 1.00 87.75 70 VAL A C 1
ATOM 547 O O . VAL A 1 70 ? 7.498 -1.161 -13.203 1.00 87.75 70 VAL A O 1
ATOM 550 N N . SER A 1 71 ? 7.477 1.038 -13.690 1.00 86.12 71 SER A N 1
ATOM 551 C CA . SER A 1 71 ? 7.938 0.915 -15.076 1.00 86.12 71 SER A CA 1
ATOM 552 C C . SER A 1 71 ? 9.312 1.555 -15.194 1.00 86.12 71 SER A C 1
ATOM 554 O O . SER A 1 71 ? 9.508 2.670 -14.712 1.00 86.12 71 SER A O 1
ATOM 556 N N . SER A 1 72 ? 10.243 0.875 -15.865 1.00 80.50 72 SER A N 1
ATOM 557 C CA . SER A 1 72 ? 11.475 1.518 -16.332 1.00 80.50 72 SER A CA 1
ATOM 558 C C . SER A 1 72 ? 11.178 2.345 -17.585 1.00 80.50 72 SER A C 1
ATOM 560 O O . SER A 1 72 ? 10.289 1.992 -18.364 1.00 80.50 72 SER A O 1
ATOM 562 N N . GLY A 1 73 ? 11.929 3.429 -17.791 1.00 75.25 73 GLY A N 1
ATOM 563 C CA . GLY A 1 73 ? 11.862 4.234 -19.014 1.00 75.25 73 GLY A CA 1
ATOM 564 C C . GLY A 1 73 ? 12.313 3.475 -20.267 1.00 75.25 73 GLY A C 1
ATOM 565 O O . GLY A 1 73 ? 11.874 3.807 -21.363 1.00 75.25 73 GLY A O 1
ATOM 566 N N . ASP A 1 74 ? 13.118 2.422 -20.104 1.00 81.44 74 ASP A N 1
ATOM 567 C CA . ASP A 1 74 ? 13.651 1.626 -21.221 1.00 81.44 74 ASP A CA 1
ATOM 568 C C . ASP A 1 74 ? 12.598 0.697 -21.846 1.00 81.44 74 ASP A C 1
ATOM 570 O O . ASP A 1 74 ? 12.675 0.340 -23.023 1.00 81.44 74 ASP A O 1
ATOM 574 N N . HIS A 1 75 ? 11.581 0.323 -21.065 1.00 76.44 75 HIS A N 1
ATOM 575 C CA . HIS A 1 75 ? 10.484 -0.545 -21.481 1.00 76.44 75 HIS A CA 1
ATOM 576 C C . HIS A 1 75 ? 9.163 0.006 -20.934 1.00 76.44 75 HIS A C 1
ATOM 578 O O . HIS A 1 75 ? 8.723 -0.408 -19.858 1.00 76.44 75 HIS A O 1
ATOM 584 N N . PRO A 1 76 ? 8.537 0.960 -21.645 1.00 81.81 76 PRO A N 1
ATOM 585 C CA . PRO A 1 76 ? 7.315 1.593 -21.179 1.00 81.81 76 PRO A CA 1
ATOM 586 C C . PRO A 1 76 ? 6.166 0.583 -21.150 1.00 81.81 76 PRO A C 1
ATOM 588 O O . PRO A 1 76 ? 5.727 0.070 -22.180 1.00 81.81 76 PRO A O 1
ATOM 591 N N . VAL A 1 77 ? 5.670 0.311 -19.946 1.00 88.75 77 VAL A N 1
ATOM 592 C CA . VAL A 1 77 ? 4.462 -0.484 -19.726 1.00 88.75 77 VAL A CA 1
ATOM 593 C C . VAL A 1 77 ? 3.249 0.450 -19.801 1.00 88.75 77 VAL A C 1
ATOM 595 O O . VAL A 1 77 ? 3.283 1.533 -19.209 1.00 88.75 77 VAL A O 1
ATOM 598 N N . PRO A 1 78 ? 2.160 0.073 -20.497 1.00 92.69 78 PRO A N 1
ATOM 599 C CA . PRO A 1 78 ? 0.936 0.863 -20.492 1.00 92.69 78 PRO A CA 1
ATOM 600 C C . PRO A 1 78 ? 0.431 1.116 -19.069 1.00 92.69 78 PRO A C 1
ATOM 602 O O . PRO A 1 78 ? 0.427 0.210 -18.237 1.00 92.69 78 PRO A O 1
ATOM 605 N N . LEU A 1 79 ? -0.059 2.330 -18.804 1.00 92.06 79 LEU A N 1
ATOM 606 C CA . LEU A 1 79 ? -0.523 2.727 -17.470 1.00 92.06 79 LEU A CA 1
ATOM 607 C C . LEU A 1 79 ? -1.539 1.742 -16.871 1.00 92.06 79 LEU A C 1
ATOM 609 O O . LEU A 1 79 ? -1.418 1.384 -15.707 1.00 92.06 79 LEU A O 1
ATOM 613 N N . HIS A 1 80 ? -2.515 1.278 -17.657 1.00 95.19 80 HIS A N 1
ATOM 614 C CA . HIS A 1 80 ? -3.524 0.331 -17.171 1.00 95.19 80 HIS A CA 1
ATOM 615 C C . HIS A 1 80 ? -2.897 -0.983 -16.683 1.00 95.19 80 HIS A C 1
ATOM 617 O O . HIS A 1 80 ? -3.253 -1.463 -15.617 1.00 95.19 80 HIS A O 1
ATOM 623 N N . ALA A 1 81 ? -1.892 -1.503 -17.392 1.00 94.50 81 ALA A N 1
ATOM 624 C CA . ALA A 1 81 ? -1.206 -2.729 -17.000 1.00 94.50 81 ALA A CA 1
ATOM 625 C C . ALA A 1 81 ? -0.390 -2.547 -15.706 1.00 94.50 81 ALA A C 1
ATOM 627 O O . ALA A 1 81 ? -0.258 -3.483 -14.919 1.00 94.50 81 ALA A O 1
ATOM 628 N N . LEU A 1 82 ? 0.129 -1.339 -15.448 1.00 92.31 82 LEU A N 1
ATOM 629 C CA . LEU A 1 82 ? 0.740 -1.006 -14.158 1.00 92.31 82 LEU A CA 1
ATOM 630 C C . LEU A 1 82 ? -0.303 -0.994 -13.035 1.00 92.31 82 LEU A C 1
ATOM 632 O O . LEU A 1 82 ? -0.067 -1.585 -11.985 1.00 92.31 82 LEU A O 1
ATOM 636 N N . LEU A 1 83 ? -1.466 -0.378 -13.265 1.00 94.69 83 LEU A N 1
ATOM 637 C CA . LEU A 1 83 ? -2.561 -0.360 -12.290 1.00 94.69 83 LEU A CA 1
ATOM 638 C C . LEU A 1 83 ? -3.039 -1.780 -11.954 1.00 94.69 83 LEU A C 1
ATOM 640 O O . LEU A 1 83 ? -3.113 -2.126 -10.776 1.00 94.69 83 LEU A O 1
ATOM 644 N N . ASP A 1 84 ? -3.251 -2.623 -12.967 1.00 95.62 84 ASP A N 1
ATOM 645 C CA . ASP A 1 84 ? -3.656 -4.023 -12.787 1.00 95.62 84 ASP A CA 1
ATOM 646 C C . ASP A 1 84 ? -2.628 -4.803 -11.949 1.00 95.62 84 ASP A C 1
ATOM 648 O O . ASP A 1 84 ? -2.976 -5.551 -11.030 1.00 95.62 84 ASP A O 1
ATOM 652 N N . LEU A 1 85 ? -1.335 -4.592 -12.219 1.00 93.12 85 LEU A N 1
ATOM 653 C CA . LEU A 1 85 ? -0.253 -5.224 -11.469 1.00 93.12 85 LEU A CA 1
ATOM 654 C C . LEU A 1 85 ? -0.181 -4.724 -10.018 1.00 93.12 85 LEU A C 1
ATOM 656 O O . LEU A 1 85 ? 0.059 -5.516 -9.100 1.00 93.12 85 LEU A O 1
ATOM 660 N N . ALA A 1 86 ? -0.367 -3.423 -9.792 1.00 92.38 86 ALA A N 1
ATOM 661 C CA . ALA A 1 86 ? -0.413 -2.851 -8.452 1.00 92.38 86 ALA A CA 1
ATOM 662 C C . ALA A 1 86 ? -1.582 -3.440 -7.647 1.00 92.38 86 ALA A C 1
ATOM 664 O O . ALA A 1 86 ? -1.379 -3.886 -6.513 1.00 92.38 86 ALA A O 1
ATOM 665 N N . ASP A 1 87 ? -2.767 -3.546 -8.247 1.00 94.81 87 ASP A N 1
ATOM 666 C CA . ASP A 1 87 ? -3.938 -4.165 -7.624 1.00 94.81 87 ASP A CA 1
ATOM 667 C C . ASP A 1 87 ? -3.686 -5.634 -7.288 1.00 94.81 87 ASP A C 1
ATOM 669 O O . ASP A 1 87 ? -3.931 -6.064 -6.153 1.00 94.81 87 ASP A O 1
ATOM 673 N N . GLN A 1 88 ? -3.122 -6.402 -8.223 1.00 94.44 88 GLN A N 1
ATOM 674 C CA . GLN A 1 88 ? -2.764 -7.798 -7.980 1.00 94.44 88 GLN A CA 1
ATOM 675 C C . GLN A 1 88 ? -1.842 -7.930 -6.756 1.00 94.44 88 GLN A C 1
ATOM 677 O O . GLN A 1 88 ? -2.141 -8.690 -5.828 1.00 94.44 88 GLN A O 1
ATOM 682 N N . ARG A 1 89 ? -0.761 -7.142 -6.702 1.00 91.69 89 ARG A N 1
ATOM 683 C CA . ARG A 1 89 ? 0.197 -7.144 -5.581 1.00 91.69 89 ARG A CA 1
ATOM 684 C C . ARG A 1 89 ? -0.461 -6.727 -4.261 1.00 91.69 89 ARG A C 1
ATOM 686 O O . ARG A 1 89 ? -0.164 -7.300 -3.210 1.00 91.69 89 ARG A O 1
ATOM 693 N N . MET A 1 90 ? -1.389 -5.769 -4.290 1.00 92.25 90 MET A N 1
ATOM 694 C CA . MET A 1 90 ? -2.165 -5.371 -3.112 1.00 92.25 90 MET A CA 1
ATOM 695 C C . MET A 1 90 ? -3.008 -6.544 -2.593 1.00 92.25 90 MET A C 1
ATOM 697 O O . MET A 1 90 ? -3.004 -6.820 -1.388 1.00 92.25 90 MET A O 1
ATOM 701 N N . TYR A 1 91 ? -3.721 -7.247 -3.476 1.00 92.56 91 TYR A N 1
ATOM 702 C CA . TYR A 1 91 ? -4.537 -8.401 -3.098 1.00 92.56 91 TYR A CA 1
ATOM 703 C C . TYR A 1 91 ? -3.691 -9.551 -2.553 1.00 92.56 91 TYR A C 1
ATOM 705 O O . TYR A 1 91 ? -4.069 -10.150 -1.543 1.00 92.56 91 TYR A O 1
ATOM 713 N N . GLU A 1 92 ? -2.537 -9.834 -3.154 1.00 91.06 92 GLU A N 1
ATOM 714 C CA . GLU A 1 92 ? -1.578 -10.815 -2.639 1.00 91.06 92 GLU A CA 1
ATOM 715 C C . GLU A 1 92 ? -1.127 -10.463 -1.215 1.00 91.06 92 GLU A C 1
ATOM 717 O 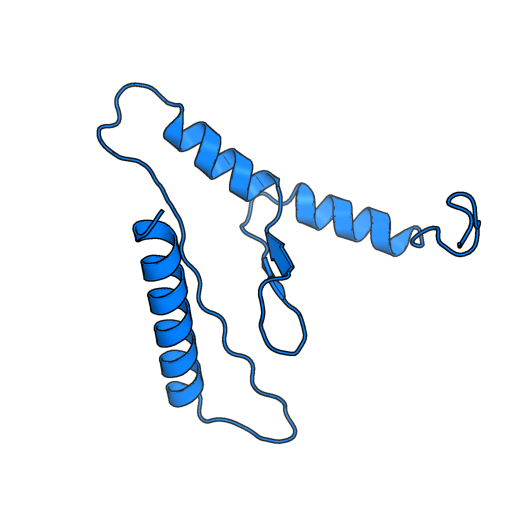O . GLU A 1 92 ? -1.213 -11.300 -0.311 1.00 91.06 92 GLU A O 1
ATOM 722 N N . ASN A 1 93 ? -0.749 -9.205 -0.972 1.00 88.00 93 ASN A N 1
ATOM 723 C CA . ASN A 1 93 ? -0.380 -8.717 0.359 1.00 88.00 93 ASN A CA 1
ATOM 724 C C . ASN A 1 93 ? -1.539 -8.816 1.359 1.00 88.00 93 ASN A C 1
ATOM 726 O O . ASN A 1 93 ? -1.351 -9.262 2.495 1.00 88.00 93 ASN A O 1
ATOM 730 N N . LYS A 1 94 ? -2.756 -8.463 0.937 1.00 88.62 94 LYS A N 1
ATOM 731 C CA . LYS A 1 94 ? -3.968 -8.573 1.760 1.00 88.62 94 LYS A CA 1
ATOM 732 C C . LYS A 1 94 ? -4.257 -10.025 2.144 1.00 88.62 94 LYS A C 1
ATOM 734 O O . LYS A 1 94 ? -4.614 -10.295 3.290 1.00 88.62 94 LYS A O 1
ATOM 739 N N . ARG A 1 95 ? -4.084 -10.967 1.211 1.00 90.06 95 ARG A N 1
ATOM 740 C CA . ARG A 1 95 ? -4.264 -12.410 1.449 1.00 90.06 95 ARG A CA 1
ATOM 741 C C . ARG A 1 95 ? -3.200 -12.962 2.395 1.00 90.06 95 ARG A C 1
ATOM 743 O O . ARG A 1 95 ? -3.558 -13.663 3.334 1.00 90.06 95 ARG A O 1
ATOM 750 N N . ARG A 1 96 ? -1.929 -12.584 2.212 1.00 86.81 96 ARG A N 1
ATOM 751 C CA . ARG A 1 96 ? -0.825 -12.970 3.112 1.00 86.81 96 ARG A CA 1
ATOM 752 C C . ARG A 1 96 ? -1.063 -12.515 4.554 1.00 86.81 96 ARG A C 1
ATOM 754 O O . ARG A 1 96 ? -0.785 -13.273 5.473 1.00 86.81 96 ARG A O 1
ATOM 761 N N . LYS A 1 97 ? -1.616 -11.313 4.756 1.00 81.12 97 LYS A N 1
ATOM 762 C CA . LYS A 1 97 ? -1.945 -10.786 6.093 1.00 81.12 97 LYS A CA 1
ATOM 763 C C . LYS A 1 97 ? -3.140 -11.474 6.756 1.00 81.12 97 LYS A C 1
ATOM 765 O O . LYS A 1 97 ? -3.162 -11.556 7.972 1.00 81.12 97 LYS A O 1
ATOM 770 N N . LYS A 1 98 ? -4.128 -11.938 5.982 1.00 74.69 98 LYS A N 1
ATOM 771 C CA . LYS A 1 98 ? -5.324 -12.625 6.509 1.00 74.69 98 LYS A CA 1
ATOM 772 C C . LYS A 1 98 ? -5.098 -14.100 6.857 1.00 74.69 98 LYS A C 1
ATOM 774 O O . LYS A 1 98 ? -5.924 -14.674 7.552 1.00 74.69 98 LYS A O 1
ATOM 779 N N . GLY A 1 99 ? -4.042 -14.719 6.329 1.00 58.06 99 GLY A N 1
ATOM 780 C CA . GLY A 1 99 ? -3.699 -16.120 6.600 1.00 58.06 99 GLY A CA 1
ATOM 781 C C . GLY A 1 99 ? -2.820 -16.339 7.837 1.00 58.06 99 GLY A C 1
ATOM 782 O O . GLY A 1 99 ? -2.353 -17.457 8.031 1.00 58.06 99 GLY A O 1
ATOM 783 N N . ARG A 1 100 ? -2.555 -15.292 8.623 1.00 47.38 100 ARG A N 1
ATOM 784 C CA . ARG A 1 100 ? -1.752 -15.305 9.850 1.00 47.38 100 ARG A CA 1
ATOM 785 C C . ARG A 1 100 ? -2.611 -14.825 11.012 1.00 47.38 100 ARG A C 1
ATOM 787 O O . ARG A 1 100 ? -2.385 -15.337 12.125 1.00 47.38 100 ARG A O 1
#

Nearest PDB structures (foldseek):
  4kqd-assembly2_D  TM=5.469E-01  e=2.355E-01  Escherichia coli K-12
  3mfx-assembly2_C-2  TM=5.753E-01  e=8.234E-01  Shewanella oneidensis
  4ew7-assembly1_A-2  TM=4.993E-01  e=1.014E+00  Salmonella enterica subsp. enterica serovar Typhimurium str. 14028S
  4hh2-assembly1_D  TM=5.827E-01  e=2.337E+00  Cereibacter sphaeroides 2.4.1

Sequence (100 aa):
MTDPRDPSARPGLSCRILNQIIEENPECIVVTDPAGAIVHVNRRFEEAIRRRNDRPGRDYTLSLSLGISVSSGDHPVPLHALLDLADQRMYENKRRKKGR

pLDDT: mean 82.34, std 14.59, range [40.12, 95.62]

Secondary structure (DSSP, 8-state):
---TT-GGG---HHHHHHHHHHHH-SS--EEE-TT--EEEE-HHHHHHHHHHHSSSS-SS------------TTS---HHHHHHHHHHHHHHHHHHHHT-